Protein AF-A0AAT9LDY1-F1 (afdb_monomer_lite)

Sequence (86 aa):
MRSAVLLTGLLLDLLFLVPAKIGTAVLEGIRDAADKERLVTEESIKDKLKELQVSLEQGEISEEEYEEAEEMLINRLKLLSQGGEG

InterPro domains:
  IPR007804 Gas vesicle protein G [PF05120] (14-78)

Structure (mmCIF, N/CA/C/O backbone):
data_AF-A0AAT9LDY1-F1
#
_entry.id   AF-A0AAT9LDY1-F1
#
loop_
_atom_site.group_PDB
_atom_site.id
_atom_site.type_symbol
_atom_site.label_atom_id
_atom_site.label_alt_id
_atom_site.label_comp_id
_atom_site.label_asym_id
_atom_site.label_entity_id
_atom_site.label_seq_id
_atom_site.pdbx_PDB_ins_code
_atom_site.Cartn_x
_atom_site.Cartn_y
_atom_site.Cartn_z
_atom_site.occupancy
_atom_site.B_iso_or_equiv
_atom_site.auth_seq_id
_atom_site.auth_comp_id
_atom_site.auth_asym_id
_atom_site.auth_atom_id
_atom_site.pdbx_PDB_model_num
ATOM 1 N N . MET A 1 1 ? -18.640 13.822 34.336 1.00 48.12 1 MET A N 1
ATOM 2 C CA . MET A 1 1 ? -18.169 13.754 32.935 1.00 48.12 1 MET A CA 1
ATOM 3 C C . MET A 1 1 ? -17.773 12.308 32.634 1.00 48.12 1 MET A C 1
ATOM 5 O O . MET A 1 1 ? -16.662 11.923 32.955 1.00 48.12 1 MET A O 1
ATOM 9 N N . ARG A 1 2 ? -18.702 11.459 32.168 1.00 53.62 2 ARG A N 1
ATOM 10 C CA . ARG A 1 2 ? -18.440 10.022 31.896 1.00 53.62 2 ARG A CA 1
ATOM 11 C C . ARG A 1 2 ? -19.084 9.491 30.603 1.00 53.62 2 ARG A C 1
ATOM 13 O O . ARG A 1 2 ? -18.906 8.326 30.286 1.00 53.62 2 ARG A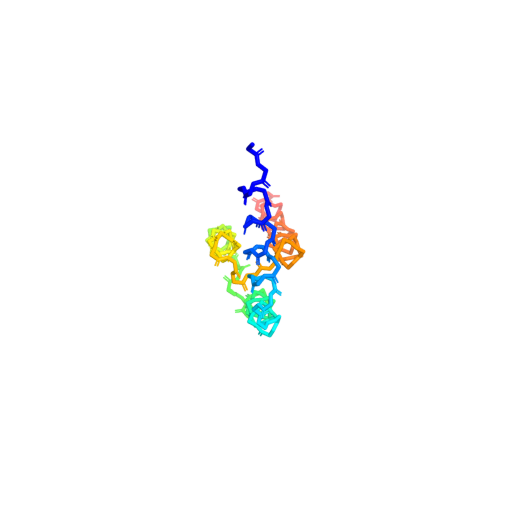 O 1
ATOM 20 N N . SER A 1 3 ? -19.791 10.329 29.842 1.00 52.34 3 SER A N 1
ATOM 21 C CA . SER A 1 3 ? -20.553 9.880 28.664 1.00 52.34 3 SER A CA 1
ATOM 22 C C . SER A 1 3 ? -19.790 9.968 27.337 1.00 52.34 3 SER A C 1
ATOM 24 O O . SER A 1 3 ? -20.221 9.358 26.369 1.00 52.34 3 SER A O 1
ATOM 26 N N . ALA A 1 4 ? -18.665 10.690 27.272 1.00 53.62 4 ALA A N 1
ATOM 27 C CA . ALA A 1 4 ? -17.908 10.858 26.024 1.00 53.62 4 ALA A CA 1
ATOM 28 C C . ALA A 1 4 ? -17.069 9.619 25.652 1.00 53.62 4 ALA A C 1
ATOM 30 O O . ALA A 1 4 ? -16.931 9.311 24.477 1.00 53.62 4 ALA A O 1
ATOM 31 N N . VAL A 1 5 ? -16.574 8.874 26.649 1.00 55.62 5 VAL A N 1
ATOM 32 C CA . VAL A 1 5 ? -15.697 7.699 26.449 1.00 55.62 5 VAL A CA 1
ATOM 33 C C . VAL A 1 5 ? -16.455 6.489 25.883 1.00 55.62 5 VAL A C 1
ATOM 35 O O . VAL A 1 5 ? -15.878 5.654 25.193 1.00 55.62 5 VAL A O 1
ATOM 38 N N . LEU A 1 6 ? -17.762 6.396 26.143 1.00 54.00 6 LEU A N 1
ATOM 39 C CA . LEU A 1 6 ? -18.590 5.286 25.659 1.00 54.00 6 LEU A CA 1
ATOM 40 C C . LEU A 1 6 ? -18.962 5.444 24.180 1.00 54.00 6 LEU A C 1
ATOM 42 O O . LEU A 1 6 ? -19.034 4.453 23.465 1.00 54.00 6 LEU A O 1
ATOM 46 N N . LEU A 1 7 ? -19.150 6.682 23.710 1.00 53.81 7 LEU A N 1
ATOM 47 C CA . LEU A 1 7 ? -19.439 6.974 22.303 1.00 53.81 7 LEU A CA 1
ATOM 48 C C . LEU A 1 7 ? -18.242 6.664 21.401 1.00 53.81 7 LEU A C 1
ATOM 50 O O . LEU A 1 7 ? -18.430 6.153 20.304 1.00 53.81 7 LEU A O 1
ATOM 54 N N . THR A 1 8 ? -17.020 6.918 21.874 1.00 56.06 8 THR A N 1
ATOM 55 C CA . THR A 1 8 ? -15.799 6.591 21.126 1.00 56.06 8 THR A CA 1
ATOM 56 C C . THR A 1 8 ? -15.594 5.086 20.970 1.00 56.06 8 THR A C 1
ATOM 58 O O . THR A 1 8 ? -15.257 4.649 19.877 1.00 56.06 8 THR A O 1
ATOM 61 N N . GLY A 1 9 ? -15.862 4.286 22.010 1.00 58.22 9 GLY A N 1
ATOM 62 C CA . GLY A 1 9 ? -15.781 2.821 21.909 1.00 58.22 9 GLY A CA 1
ATOM 63 C C . GLY A 1 9 ? -16.839 2.234 20.971 1.00 58.22 9 GLY A C 1
ATOM 64 O O . GLY A 1 9 ? -16.527 1.397 20.138 1.00 58.22 9 GLY A O 1
ATOM 65 N N . LEU A 1 10 ? -18.073 2.749 21.029 1.00 57.84 10 LEU A N 1
ATOM 66 C CA . LEU A 1 10 ? -19.181 2.251 20.207 1.00 57.84 10 LEU A CA 1
ATOM 67 C C . LEU A 1 10 ? -19.025 2.577 18.710 1.00 57.84 10 LEU A C 1
ATOM 69 O O . LEU A 1 10 ? -19.511 1.832 17.865 1.00 57.84 10 LEU A O 1
ATOM 73 N N . LEU A 1 11 ? -18.371 3.698 18.382 1.00 56.97 11 LEU A N 1
ATOM 74 C CA . LEU A 1 11 ? -18.049 4.067 17.000 1.00 56.97 11 LEU A CA 1
ATOM 75 C C . LEU A 1 11 ? -16.910 3.213 16.433 1.00 56.97 11 LEU A C 1
ATOM 77 O O . LEU A 1 11 ? -16.989 2.823 15.274 1.00 56.97 11 LEU A O 1
ATOM 81 N N . LEU A 1 12 ? -15.901 2.886 17.248 1.00 58.28 12 LEU A N 1
ATOM 82 C CA . LEU A 1 12 ? -14.851 1.925 16.894 1.00 58.28 12 LEU A CA 1
ATOM 83 C C . LEU A 1 12 ? -15.442 0.527 16.653 1.00 58.28 12 LEU A C 1
ATOM 85 O O . LEU A 1 12 ? -15.208 -0.048 15.595 1.00 58.28 12 LEU A O 1
ATOM 89 N N . ASP A 1 13 ? -16.290 0.028 17.555 1.00 55.09 13 ASP A N 1
ATOM 90 C CA . ASP A 1 13 ? -16.915 -1.298 17.422 1.00 55.09 13 ASP A CA 1
ATOM 91 C C . ASP A 1 13 ? -17.857 -1.403 16.204 1.00 55.09 13 ASP A C 1
ATOM 93 O O . ASP A 1 13 ? -17.978 -2.465 15.595 1.00 55.09 13 ASP A O 1
ATOM 97 N N . LEU A 1 14 ? -18.526 -0.306 15.821 1.00 56.41 14 LEU A N 1
ATOM 98 C CA . LEU A 1 14 ? -19.408 -0.258 14.647 1.00 56.41 14 LEU A CA 1
ATOM 99 C C . LEU A 1 14 ? -18.634 -0.074 13.328 1.00 56.41 14 LEU A C 1
ATOM 101 O O . LEU A 1 14 ? -19.085 -0.566 12.295 1.00 56.41 14 LEU A O 1
ATOM 105 N N . LEU A 1 15 ? -17.476 0.595 13.358 1.00 57.62 15 LEU A N 1
ATOM 106 C CA . LEU A 1 15 ? -16.572 0.752 12.212 1.00 57.62 15 LEU A CA 1
ATOM 107 C C . LEU A 1 15 ? -15.805 -0.548 11.910 1.00 57.62 15 LEU A C 1
ATOM 109 O O . LEU A 1 15 ? -15.667 -0.913 10.750 1.00 57.62 15 LEU A O 1
ATOM 113 N N . PHE A 1 16 ? -15.416 -1.317 12.931 1.00 54.88 16 PHE A N 1
ATOM 114 C CA . PHE A 1 16 ? -14.866 -2.673 12.762 1.00 54.88 16 PHE A CA 1
ATOM 115 C C . PHE A 1 16 ? -15.905 -3.709 12.290 1.00 54.88 16 PHE A C 1
ATOM 117 O O . PHE A 1 16 ? -15.551 -4.834 11.942 1.00 54.88 16 PHE A O 1
ATOM 124 N N . LEU A 1 17 ? -17.190 -3.336 12.254 1.00 54.75 17 LEU A N 1
ATOM 125 C CA . LEU A 1 17 ? -18.278 -4.138 11.690 1.00 54.75 17 LEU A CA 1
ATOM 126 C C . LEU A 1 17 ? -18.522 -3.844 10.196 1.00 54.75 17 LEU A C 1
ATOM 128 O O . LEU A 1 17 ? -19.512 -4.309 9.623 1.00 54.75 17 LEU A O 1
ATOM 132 N N . VAL A 1 18 ? -17.638 -3.072 9.551 1.00 60.16 18 VAL A N 1
ATOM 133 C CA . VAL A 1 18 ? -17.498 -3.059 8.088 1.00 60.16 18 VAL A CA 1
ATOM 134 C C . VAL A 1 18 ? -17.163 -4.491 7.651 1.00 60.16 18 VAL A C 1
ATOM 136 O O . VAL A 1 18 ? -16.401 -5.181 8.332 1.00 60.16 18 VAL A O 1
ATOM 139 N N . PRO A 1 19 ? -17.755 -5.018 6.564 1.00 49.97 19 PRO A N 1
ATOM 140 C CA . PRO A 1 19 ? -17.506 -6.397 6.204 1.00 49.97 19 PRO A CA 1
ATOM 141 C C . PRO A 1 19 ? -16.030 -6.519 5.833 1.00 49.97 19 PRO A C 1
ATOM 143 O O . PRO A 1 19 ? -15.619 -5.973 4.812 1.00 49.97 19 PRO A O 1
ATOM 146 N N . ALA A 1 20 ? -15.276 -7.318 6.593 1.00 56.41 20 ALA A N 1
ATOM 147 C CA . ALA A 1 20 ? -13.893 -7.745 6.322 1.00 56.41 20 ALA A CA 1
ATOM 148 C C . ALA A 1 20 ? -13.646 -8.258 4.877 1.00 56.41 20 ALA A C 1
ATOM 150 O O . ALA A 1 20 ? -12.526 -8.515 4.450 1.00 56.41 20 ALA A O 1
ATOM 151 N N . LYS A 1 21 ? -14.709 -8.399 4.079 1.00 52.97 21 LYS A N 1
ATOM 152 C CA . LYS A 1 21 ? -14.662 -8.669 2.644 1.00 52.97 21 LYS A CA 1
ATOM 153 C C . LYS A 1 21 ? -14.147 -7.509 1.783 1.00 52.97 21 LYS A C 1
ATOM 155 O O . LYS A 1 21 ? -13.796 -7.769 0.641 1.00 52.97 21 LYS A O 1
ATOM 160 N N . ILE A 1 22 ? -14.138 -6.263 2.263 1.00 58.12 22 ILE A N 1
ATOM 161 C CA . ILE A 1 22 ? -13.585 -5.138 1.483 1.00 58.12 22 ILE A CA 1
ATOM 162 C C . ILE A 1 22 ? -12.052 -5.126 1.580 1.00 58.12 22 ILE A C 1
ATOM 164 O O . ILE A 1 22 ? -11.395 -5.037 0.544 1.00 58.12 22 ILE A O 1
ATOM 168 N N . GLY A 1 23 ? -11.485 -5.325 2.775 1.00 62.03 23 GLY A N 1
ATOM 169 C CA . GLY A 1 23 ? -10.031 -5.310 2.970 1.00 62.03 23 GLY A CA 1
ATOM 170 C C . GLY A 1 23 ? -9.292 -6.451 2.263 1.00 62.03 23 G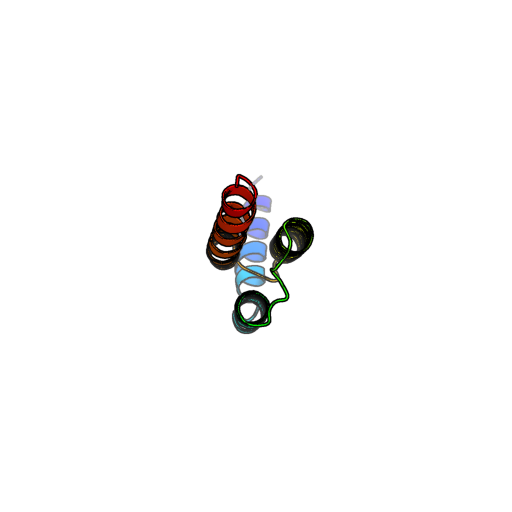LY A C 1
ATOM 171 O O . GLY A 1 23 ? -8.303 -6.215 1.565 1.00 62.03 23 GLY A O 1
ATOM 172 N N . THR A 1 24 ? -9.865 -7.660 2.271 1.00 64.12 24 THR A N 1
ATOM 173 C CA . THR A 1 24 ? -9.347 -8.798 1.481 1.00 64.12 24 THR A CA 1
ATOM 174 C C . THR A 1 24 ? -9.214 -8.504 -0.019 1.00 64.12 24 THR A C 1
ATOM 176 O O . THR A 1 24 ? -8.236 -8.926 -0.628 1.00 64.12 24 THR A O 1
ATOM 179 N N . ALA A 1 25 ? -10.124 -7.731 -0.622 1.00 65.56 25 ALA A N 1
ATOM 180 C CA . ALA A 1 25 ? -10.039 -7.377 -2.043 1.00 65.56 25 ALA A CA 1
ATOM 181 C C . ALA A 1 25 ? -8.882 -6.405 -2.349 1.00 65.56 25 ALA A C 1
ATOM 183 O O . ALA A 1 25 ? -8.291 -6.460 -3.431 1.00 65.56 25 ALA A O 1
ATOM 184 N N . VAL A 1 26 ? -8.539 -5.526 -1.402 1.00 68.50 26 VAL A N 1
ATOM 185 C CA . VAL A 1 26 ? -7.395 -4.607 -1.520 1.00 68.50 26 VAL A CA 1
ATOM 186 C C . VAL A 1 26 ? -6.084 -5.387 -1.417 1.00 68.50 26 VAL A C 1
ATOM 188 O O . VAL A 1 26 ? -5.210 -5.229 -2.272 1.00 68.50 26 VAL A O 1
ATOM 191 N N . LEU A 1 27 ? -5.980 -6.291 -0.439 1.00 70.19 27 LEU A N 1
ATOM 192 C CA . LEU A 1 27 ? -4.836 -7.194 -0.277 1.00 70.19 27 LEU A CA 1
ATOM 193 C C . LEU A 1 27 ? -4.623 -8.093 -1.499 1.00 70.19 27 LEU A C 1
ATOM 195 O O . LEU A 1 27 ? -3.507 -8.189 -2.018 1.00 70.19 27 LEU A O 1
ATOM 199 N N . GLU A 1 28 ? -5.695 -8.710 -2.003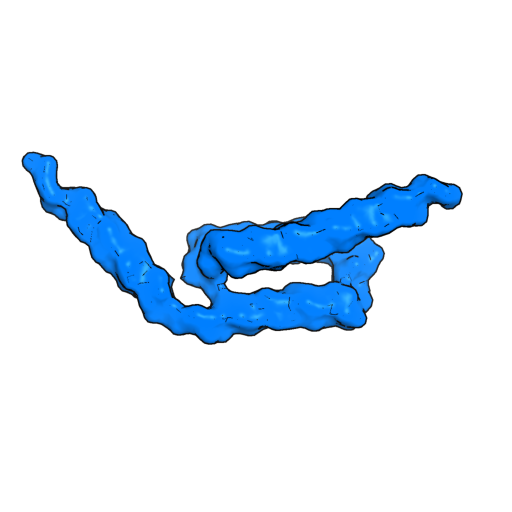 1.00 77.00 28 GLU A N 1
ATOM 200 C CA . GLU A 1 28 ? -5.665 -9.480 -3.248 1.00 77.00 28 GLU A CA 1
ATOM 201 C C . GLU A 1 28 ? -5.196 -8.612 -4.417 1.00 77.00 28 GLU A C 1
ATOM 203 O O . GLU A 1 28 ? -4.346 -9.046 -5.187 1.00 77.00 28 GLU A O 1
ATOM 208 N N . GLY A 1 29 ? -5.663 -7.364 -4.515 1.00 74.75 29 GLY A N 1
ATOM 209 C CA . GLY A 1 29 ? -5.234 -6.418 -5.544 1.00 74.75 29 GLY A CA 1
ATOM 210 C C . GLY A 1 29 ? -3.742 -6.072 -5.491 1.00 74.75 29 GLY A C 1
ATOM 211 O O . GLY A 1 29 ? -3.104 -5.964 -6.542 1.00 74.75 29 GLY A O 1
ATOM 212 N N . ILE A 1 30 ? -3.167 -5.926 -4.294 1.00 73.88 30 ILE A N 1
ATOM 213 C CA . ILE A 1 30 ? -1.731 -5.662 -4.100 1.00 73.88 30 ILE A CA 1
ATOM 214 C C . ILE A 1 30 ? -0.904 -6.895 -4.451 1.00 73.88 30 ILE A C 1
ATOM 216 O O . ILE A 1 30 ? 0.092 -6.784 -5.171 1.00 73.88 30 ILE A O 1
ATOM 220 N N . ARG A 1 31 ? -1.333 -8.076 -4.000 1.00 73.69 31 ARG A N 1
ATOM 221 C CA . ARG A 1 31 ? -0.687 -9.349 -4.332 1.00 73.69 31 ARG A CA 1
ATOM 222 C C . ARG A 1 31 ? -0.716 -9.615 -5.837 1.00 73.69 31 ARG A C 1
ATOM 224 O O . ARG A 1 31 ? 0.326 -9.879 -6.430 1.00 73.69 31 ARG A O 1
ATOM 231 N N . ASP A 1 32 ? -1.867 -9.422 -6.473 1.00 78.12 32 ASP A N 1
ATOM 232 C CA . ASP A 1 32 ? -2.017 -9.501 -7.927 1.00 78.12 32 ASP A CA 1
ATOM 233 C C . ASP A 1 32 ? -1.126 -8.486 -8.648 1.00 78.12 32 ASP A C 1
ATOM 235 O O . ASP A 1 32 ? -0.590 -8.782 -9.712 1.00 78.12 32 ASP A O 1
ATOM 239 N N . ALA A 1 33 ? -0.976 -7.273 -8.110 1.00 73.19 33 ALA A N 1
ATOM 240 C CA . ALA A 1 33 ? -0.119 -6.248 -8.698 1.00 73.19 33 ALA A CA 1
ATOM 241 C C . ALA A 1 33 ? 1.376 -6.584 -8.564 1.00 73.19 33 ALA A C 1
ATOM 243 O O . ALA A 1 33 ? 2.153 -6.240 -9.461 1.00 73.19 33 ALA A O 1
ATOM 244 N N . ALA A 1 34 ? 1.770 -7.265 -7.484 1.00 69.75 34 ALA A N 1
ATOM 245 C CA . ALA A 1 34 ? 3.113 -7.811 -7.317 1.00 69.75 34 ALA A CA 1
ATOM 246 C C . ALA A 1 34 ? 3.408 -8.880 -8.374 1.00 69.75 34 ALA A C 1
ATOM 248 O O . ALA A 1 34 ? 4.464 -8.837 -9.008 1.00 69.75 34 ALA A O 1
ATOM 249 N N . ASP A 1 35 ? 2.443 -9.768 -8.612 1.00 72.25 35 ASP A N 1
ATOM 250 C CA . ASP A 1 35 ? 2.559 -10.855 -9.583 1.00 72.25 35 ASP A CA 1
ATOM 251 C C . ASP A 1 35 ? 2.455 -10.361 -11.041 1.00 72.25 35 ASP A C 1
ATOM 253 O O . ASP A 1 35 ? 3.138 -10.877 -11.924 1.00 72.25 35 ASP A O 1
ATOM 257 N N . LYS A 1 36 ? 1.646 -9.326 -11.320 1.00 66.88 36 LYS A N 1
ATOM 258 C CA . LYS A 1 36 ? 1.383 -8.783 -12.674 1.00 66.88 36 LYS A CA 1
ATOM 259 C C . LYS A 1 36 ? 2.358 -7.699 -13.143 1.00 66.88 36 LYS A C 1
ATOM 261 O O . LYS A 1 36 ? 1.971 -6.836 -13.927 1.00 66.88 36 LYS A O 1
ATOM 266 N N . GLU A 1 37 ? 3.600 -7.697 -12.671 1.00 67.19 37 GLU A N 1
ATOM 267 C CA . GLU A 1 37 ? 4.615 -6.700 -13.066 1.00 67.19 37 GLU A CA 1
ATOM 268 C C . GLU A 1 37 ? 4.235 -5.231 -12.768 1.00 67.19 37 GLU A C 1
ATOM 270 O O . GLU A 1 37 ? 4.904 -4.307 -13.223 1.00 67.19 37 GLU A O 1
ATOM 275 N N . ARG A 1 38 ? 3.183 -4.952 -11.989 1.00 71.88 38 ARG A N 1
ATOM 276 C CA . ARG A 1 38 ? 2.796 -3.565 -11.664 1.00 71.88 38 ARG A CA 1
ATOM 277 C C . ARG A 1 38 ? 3.705 -2.935 -10.614 1.00 71.88 38 ARG A C 1
ATOM 279 O O . ARG A 1 38 ? 3.813 -1.716 -10.577 1.00 71.88 38 ARG A O 1
ATOM 286 N N . LEU A 1 39 ? 4.362 -3.758 -9.798 1.00 80.19 39 LEU A N 1
ATOM 287 C CA . LEU A 1 39 ? 5.329 -3.359 -8.770 1.00 80.19 39 LEU A CA 1
ATOM 288 C C . LEU A 1 39 ? 6.775 -3.617 -9.231 1.00 80.19 39 LEU A C 1
ATOM 290 O O . LEU A 1 39 ? 7.557 -4.317 -8.574 1.00 80.19 39 LEU A O 1
ATOM 294 N N . VAL A 1 40 ? 7.110 -3.110 -10.420 1.00 80.00 40 VAL A N 1
ATOM 295 C CA . VAL A 1 40 ? 8.439 -3.259 -11.050 1.00 80.00 40 VAL A CA 1
ATOM 296 C C . VAL A 1 40 ? 9.368 -2.079 -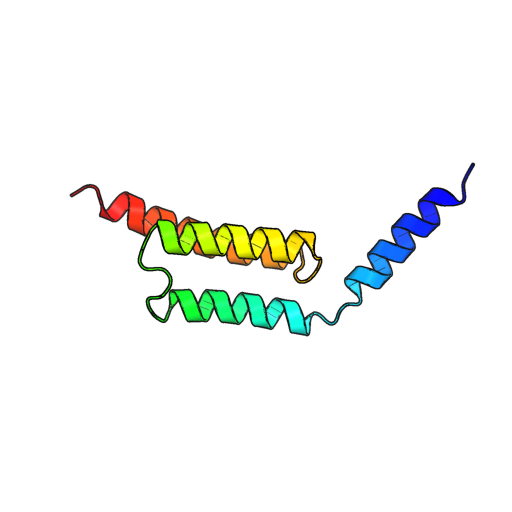10.809 1.00 80.00 40 VAL A C 1
ATOM 298 O O . VAL A 1 40 ? 10.574 -2.236 -10.963 1.00 80.00 40 VAL A O 1
ATOM 301 N N . THR A 1 41 ? 8.841 -0.917 -10.417 1.00 87.12 41 THR A N 1
ATOM 302 C CA . THR A 1 41 ? 9.653 0.270 -10.117 1.00 87.12 41 THR A CA 1
ATOM 303 C C . THR A 1 41 ? 9.498 0.707 -8.668 1.00 87.12 41 THR A C 1
ATOM 305 O O . THR A 1 41 ? 8.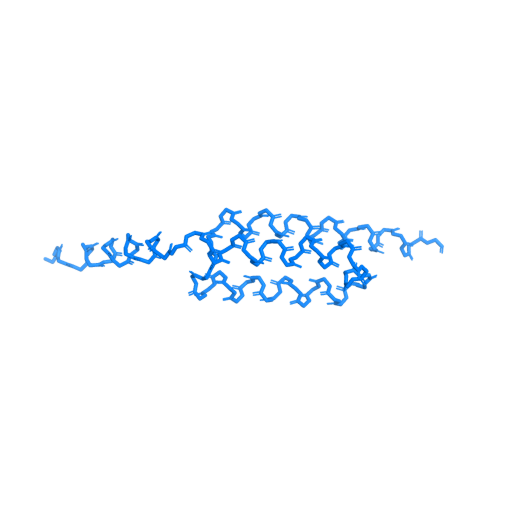452 0.512 -8.049 1.00 87.12 41 THR A O 1
ATOM 308 N N . GLU A 1 42 ? 10.529 1.365 -8.140 1.00 87.88 42 GLU A N 1
ATOM 309 C CA . GLU A 1 42 ? 10.506 1.957 -6.801 1.00 87.88 42 GLU A CA 1
ATOM 310 C C . GLU A 1 42 ? 9.331 2.938 -6.624 1.00 87.88 42 GLU A C 1
ATOM 312 O O . GLU A 1 42 ? 8.643 2.922 -5.606 1.00 87.88 42 GLU A O 1
ATOM 317 N N . GLU A 1 43 ? 9.061 3.756 -7.646 1.00 89.38 43 GLU A N 1
ATOM 318 C CA . GLU A 1 43 ? 7.958 4.722 -7.667 1.00 89.38 43 GLU A CA 1
ATOM 319 C C . GLU A 1 43 ? 6.588 4.037 -7.576 1.00 89.38 43 GLU A C 1
ATOM 321 O O . GLU A 1 43 ? 5.778 4.405 -6.727 1.00 89.38 43 GLU A O 1
ATOM 326 N N . SER A 1 44 ? 6.363 2.975 -8.361 1.00 87.25 44 SER A N 1
ATOM 327 C CA . SER A 1 44 ? 5.091 2.237 -8.349 1.00 87.25 44 SER A CA 1
ATOM 328 C C . SER A 1 44 ? 4.764 1.642 -6.976 1.00 87.25 44 SER A C 1
ATOM 330 O O . SER A 1 44 ? 3.612 1.655 -6.546 1.00 87.25 44 SER A O 1
ATOM 332 N N . ILE A 1 45 ? 5.785 1.172 -6.256 1.00 89.25 45 ILE A N 1
ATOM 333 C CA . ILE A 1 45 ? 5.640 0.612 -4.910 1.00 89.25 45 ILE A CA 1
ATOM 334 C C . ILE A 1 45 ? 5.347 1.717 -3.897 1.00 89.25 45 ILE A C 1
ATOM 336 O O . ILE A 1 45 ? 4.456 1.561 -3.064 1.00 89.25 45 ILE A O 1
ATOM 340 N N . LYS A 1 46 ? 6.051 2.852 -3.985 1.00 90.38 46 LYS A N 1
ATOM 341 C CA . LYS A 1 46 ? 5.798 4.018 -3.125 1.00 90.38 46 LYS A CA 1
ATOM 342 C C . LYS A 1 46 ? 4.380 4.552 -3.285 1.00 90.38 46 LYS A C 1
ATOM 344 O O . LYS A 1 46 ? 3.774 4.951 -2.295 1.00 90.38 46 LYS A O 1
ATOM 349 N N . ASP A 1 47 ? 3.838 4.550 -4.497 1.00 89.88 47 ASP A N 1
ATOM 350 C CA . ASP A 1 47 ? 2.459 4.976 -4.719 1.00 89.88 47 ASP A CA 1
ATOM 351 C C . ASP A 1 47 ? 1.445 3.990 -4.130 1.00 89.88 47 ASP A C 1
ATOM 353 O O . ASP A 1 47 ? 0.445 4.425 -3.562 1.00 89.88 47 ASP A O 1
ATOM 357 N N . LYS A 1 48 ? 1.726 2.680 -4.146 1.00 87.75 48 LYS A N 1
ATOM 358 C CA . LYS A 1 48 ? 0.863 1.698 -3.465 1.00 87.75 48 LYS A CA 1
ATOM 359 C C . LYS A 1 48 ? 0.931 1.767 -1.953 1.00 87.75 48 LYS A C 1
ATOM 361 O O . LYS A 1 48 ? -0.108 1.634 -1.320 1.00 87.75 48 LYS A O 1
ATOM 366 N N . LEU A 1 49 ? 2.092 2.074 -1.382 1.00 91.06 49 LEU A N 1
ATOM 367 C CA . LEU A 1 49 ? 2.196 2.366 0.050 1.00 91.06 49 LEU A CA 1
ATOM 368 C C . LEU A 1 49 ? 1.319 3.568 0.444 1.00 91.06 49 LEU A C 1
ATOM 370 O O . LEU A 1 49 ? 0.638 3.521 1.463 1.00 91.06 49 LEU A O 1
ATOM 374 N N . LYS A 1 50 ? 1.257 4.621 -0.385 1.00 91.50 50 LYS A N 1
ATOM 375 C CA . LYS A 1 50 ? 0.351 5.761 -0.137 1.00 91.50 50 LYS A CA 1
ATOM 376 C C . LYS A 1 50 ? -1.122 5.369 -0.243 1.00 91.50 50 LYS A C 1
ATOM 378 O O . LYS A 1 50 ? -1.912 5.782 0.597 1.00 91.50 50 LYS A O 1
ATOM 383 N N . GLU A 1 51 ? -1.501 4.607 -1.269 1.00 87.69 51 GLU A N 1
ATOM 384 C CA . GLU A 1 51 ? -2.882 4.123 -1.423 1.00 87.69 51 GLU A CA 1
ATOM 385 C C . GLU A 1 51 ? -3.304 3.249 -0.232 1.00 87.69 51 GLU A C 1
ATOM 387 O O . GLU A 1 51 ? -4.413 3.399 0.281 1.00 87.69 51 GLU A O 1
ATOM 392 N N . LEU A 1 52 ? -2.399 2.397 0.253 1.00 88.19 52 LEU A N 1
ATOM 393 C CA . LEU A 1 52 ? -2.608 1.559 1.430 1.00 88.19 52 LEU A CA 1
ATOM 394 C C . LEU A 1 52 ? -2.814 2.404 2.701 1.00 88.19 52 LEU A C 1
ATOM 396 O O . LEU A 1 52 ? -3.772 2.175 3.434 1.00 88.19 52 LEU A O 1
ATOM 400 N N . GLN A 1 53 ? -1.990 3.436 2.911 1.00 87.19 53 GLN A N 1
ATOM 401 C CA . GLN A 1 53 ? -2.140 4.378 4.027 1.00 87.19 53 GLN A CA 1
ATOM 402 C C . GLN A 1 53 ? -3.491 5.110 3.989 1.00 87.19 53 GLN A C 1
ATOM 404 O O . GLN A 1 53 ? -4.168 5.218 5.008 1.00 87.19 53 GLN A O 1
ATOM 409 N N . VAL A 1 54 ? -3.913 5.581 2.811 1.00 87.69 54 VAL A N 1
ATOM 410 C CA . VAL A 1 54 ? -5.220 6.235 2.629 1.00 87.69 54 VAL A CA 1
ATOM 411 C C . VAL A 1 54 ? -6.365 5.271 2.944 1.00 87.69 54 VAL A C 1
ATOM 413 O O . VAL A 1 54 ? -7.333 5.666 3.589 1.00 87.69 54 VAL A O 1
ATOM 416 N N . SER A 1 55 ? -6.243 4.010 2.529 1.00 83.44 55 SER A N 1
ATOM 417 C CA . SER A 1 55 ? -7.252 2.977 2.791 1.00 83.44 55 SER A CA 1
ATOM 418 C C . SER A 1 55 ? -7.390 2.702 4.295 1.00 83.44 55 SER A C 1
ATOM 420 O O . SER A 1 55 ? -8.505 2.583 4.802 1.00 83.44 55 SER A O 1
ATOM 422 N N . LEU A 1 56 ? -6.272 2.672 5.034 1.00 83.38 56 LEU A N 1
ATOM 423 C CA . LEU A 1 56 ? -6.273 2.532 6.495 1.00 83.38 56 LEU A CA 1
ATOM 424 C C . LEU A 1 56 ? -6.930 3.743 7.173 1.00 83.38 56 LEU A C 1
ATOM 426 O O . LEU A 1 56 ? -7.786 3.584 8.039 1.00 83.38 56 LEU A O 1
ATOM 430 N N . GLU A 1 57 ? -6.574 4.959 6.753 1.00 84.81 57 GLU A N 1
ATOM 431 C CA . GLU A 1 57 ? -7.147 6.202 7.292 1.00 84.81 57 GLU A CA 1
ATOM 432 C C . GLU A 1 57 ? -8.660 6.305 7.063 1.00 84.81 57 GLU A C 1
ATOM 434 O O . GLU A 1 57 ? -9.384 6.872 7.884 1.00 84.81 57 GLU A O 1
ATOM 439 N N . GLN A 1 58 ? -9.146 5.748 5.955 1.00 84.38 58 GLN A N 1
ATOM 440 C CA . GLN A 1 58 ? -10.568 5.679 5.627 1.00 84.38 58 GLN A CA 1
ATOM 441 C C . GLN A 1 58 ? -11.292 4.524 6.338 1.00 84.38 58 GLN A C 1
ATOM 443 O O . GLN A 1 58 ? -12.521 4.453 6.282 1.00 84.38 58 GLN A O 1
ATOM 448 N N . GLY A 1 59 ? -10.558 3.650 7.037 1.00 76.44 59 GLY A N 1
ATOM 449 C CA . GLY A 1 59 ? -11.099 2.452 7.678 1.00 76.44 59 GLY A CA 1
ATOM 450 C C . GLY A 1 59 ? -11.565 1.392 6.677 1.00 76.44 59 GLY A C 1
ATOM 451 O O . GLY A 1 59 ? -12.424 0.578 7.010 1.00 76.44 59 GLY A O 1
ATOM 452 N N . GLU A 1 60 ? -11.051 1.421 5.443 1.00 79.44 60 GLU A N 1
ATOM 453 C CA . GLU A 1 60 ? -11.354 0.430 4.401 1.00 79.44 60 GLU A CA 1
ATOM 454 C C . GLU A 1 60 ? -10.595 -0.887 4.618 1.00 79.44 60 GLU A C 1
ATOM 456 O O . GLU A 1 60 ? -11.051 -1.942 4.170 1.00 79.44 60 GLU A O 1
ATOM 461 N N . ILE A 1 61 ? -9.464 -0.816 5.325 1.00 77.81 61 ILE A N 1
ATOM 462 C CA . ILE A 1 61 ? -8.642 -1.946 5.766 1.00 77.81 61 ILE A CA 1
ATOM 463 C C . ILE A 1 61 ? -8.349 -1.825 7.263 1.00 77.81 61 ILE A C 1
ATOM 465 O O . ILE A 1 61 ? -8.346 -0.727 7.825 1.00 77.81 61 ILE A O 1
ATOM 469 N N . SER A 1 62 ? -8.092 -2.958 7.904 1.00 81.12 62 SER A N 1
ATOM 470 C CA . SER A 1 62 ? -7.602 -3.019 9.280 1.00 81.12 62 SER A CA 1
ATOM 471 C C . SER A 1 62 ? -6.095 -2.741 9.376 1.00 81.12 62 SER A C 1
ATOM 473 O O . SER A 1 62 ? -5.373 -2.762 8.381 1.00 81.12 62 SER A O 1
ATOM 475 N N . GLU A 1 63 ? -5.614 -2.497 10.597 1.00 81.38 63 GLU A N 1
ATOM 476 C CA . GLU A 1 63 ? -4.182 -2.335 10.889 1.00 81.38 63 GLU A CA 1
ATOM 477 C C . GLU A 1 63 ? -3.384 -3.612 10.569 1.00 81.38 63 GLU A C 1
ATOM 479 O O . GLU A 1 63 ? -2.312 -3.528 9.985 1.00 81.38 63 GLU A O 1
ATOM 484 N N . GLU A 1 64 ? -3.943 -4.796 10.843 1.00 82.38 64 GLU A N 1
ATOM 485 C CA . GLU A 1 64 ? -3.324 -6.088 10.503 1.00 82.38 64 GLU A CA 1
ATOM 486 C C . GLU A 1 64 ? -3.190 -6.270 8.979 1.00 82.38 64 GLU A C 1
ATOM 488 O O . GLU A 1 64 ? -2.119 -6.607 8.478 1.00 82.38 64 GLU A O 1
ATOM 493 N N . GLU A 1 65 ? -4.246 -5.964 8.215 1.00 80.56 65 GLU A N 1
ATOM 494 C CA . GLU A 1 65 ? -4.207 -6.012 6.744 1.00 80.56 65 GLU A CA 1
ATOM 495 C C . GLU A 1 65 ? -3.235 -4.976 6.155 1.00 80.56 65 GLU A C 1
ATOM 497 O O . GLU A 1 65 ? -2.594 -5.226 5.131 1.00 80.56 65 GLU A O 1
ATOM 502 N N . TYR A 1 66 ? -3.115 -3.811 6.797 1.00 85.69 66 TYR A N 1
ATOM 503 C CA . TYR A 1 66 ? -2.119 -2.806 6.442 1.00 85.69 66 TYR A CA 1
ATOM 504 C C . TYR A 1 66 ? -0.698 -3.343 6.650 1.00 85.69 66 TYR A C 1
ATOM 506 O O . TYR A 1 66 ? 0.109 -3.276 5.724 1.00 85.69 66 TYR A O 1
ATOM 514 N N . GLU A 1 67 ? -0.393 -3.900 7.824 1.00 88.00 67 GLU A N 1
ATOM 515 C CA . GLU A 1 67 ? 0.943 -4.408 8.155 1.00 88.00 67 GLU A CA 1
ATOM 516 C C . GLU A 1 67 ? 1.391 -5.508 7.180 1.00 88.00 67 GLU A C 1
ATOM 518 O O . GLU A 1 67 ? 2.509 -5.457 6.658 1.00 88.00 67 GLU A O 1
ATOM 523 N N . GLU A 1 68 ? 0.508 -6.459 6.857 1.00 87.56 68 GLU A N 1
ATOM 524 C CA . GLU A 1 68 ? 0.807 -7.530 5.898 1.00 87.56 68 GLU A CA 1
ATOM 525 C C . GLU A 1 68 ? 1.132 -6.982 4.497 1.00 87.56 68 GLU A C 1
ATOM 527 O O . GLU A 1 68 ? 2.127 -7.371 3.869 1.00 87.56 68 GLU A O 1
ATOM 532 N N . ALA A 1 69 ? 0.313 -6.055 3.991 1.00 87.00 69 ALA A N 1
ATOM 533 C CA . ALA A 1 69 ? 0.527 -5.441 2.683 1.00 87.00 69 ALA A CA 1
ATOM 534 C C . ALA A 1 69 ? 1.784 -4.558 2.649 1.00 87.00 69 ALA A C 1
ATOM 536 O O . ALA A 1 69 ? 2.532 -4.573 1.662 1.00 87.00 69 ALA A O 1
ATOM 537 N N . GLU A 1 70 ? 2.025 -3.788 3.711 1.00 90.88 70 GLU A N 1
ATOM 538 C CA . GLU A 1 70 ? 3.193 -2.924 3.847 1.00 90.88 70 GLU A CA 1
ATOM 539 C C . GLU A 1 70 ? 4.479 -3.752 3.824 1.00 90.88 70 GLU A C 1
ATOM 541 O O . GLU A 1 70 ? 5.408 -3.424 3.078 1.00 90.88 70 GLU A O 1
ATOM 546 N N . GLU A 1 71 ? 4.527 -4.861 4.566 1.00 91.31 71 GLU A N 1
ATOM 547 C CA . GLU A 1 71 ? 5.697 -5.732 4.604 1.00 91.31 71 GLU A CA 1
ATOM 548 C C . GLU A 1 71 ? 6.024 -6.282 3.207 1.00 91.31 71 GLU A C 1
ATOM 550 O O . GLU A 1 71 ? 7.180 -6.238 2.762 1.00 91.31 71 GLU A O 1
ATOM 555 N N . MET A 1 72 ? 5.008 -6.739 2.467 1.00 87.69 72 MET A N 1
ATOM 556 C CA . MET A 1 72 ? 5.173 -7.215 1.091 1.00 87.69 72 MET A CA 1
ATOM 557 C C . MET A 1 72 ? 5.750 -6.131 0.170 1.00 87.69 72 MET A C 1
ATOM 559 O O . MET A 1 72 ? 6.704 -6.383 -0.578 1.00 87.69 72 MET A O 1
ATOM 563 N N . LEU A 1 73 ? 5.197 -4.917 0.230 1.00 89.44 73 LEU A N 1
ATOM 564 C CA . LEU A 1 73 ? 5.620 -3.785 -0.594 1.00 89.44 73 LEU A CA 1
ATOM 565 C C . LEU A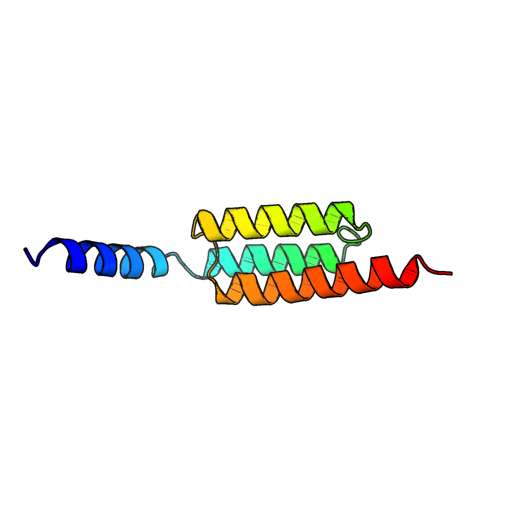 1 73 ? 7.041 -3.328 -0.247 1.00 89.44 73 LEU A C 1
ATOM 567 O O . LEU A 1 73 ? 7.865 -3.143 -1.145 1.00 89.44 73 LEU A O 1
ATOM 571 N N . ILE A 1 74 ? 7.374 -3.211 1.039 1.00 90.69 74 ILE A N 1
ATOM 572 C CA . ILE A 1 74 ? 8.718 -2.841 1.499 1.00 90.69 74 ILE A CA 1
ATOM 573 C C . ILE A 1 74 ? 9.747 -3.903 1.110 1.00 90.69 74 ILE A C 1
ATOM 575 O O . ILE A 1 74 ? 10.846 -3.562 0.665 1.00 90.69 74 ILE A O 1
ATOM 579 N N . ASN A 1 75 ? 9.419 -5.188 1.234 1.00 89.56 75 ASN A N 1
ATOM 580 C CA . ASN A 1 75 ? 10.311 -6.256 0.794 1.00 89.56 75 ASN A CA 1
ATOM 581 C C . ASN A 1 75 ? 10.573 -6.173 -0.713 1.00 89.56 75 ASN A C 1
ATOM 583 O O . ASN A 1 75 ? 11.723 -6.281 -1.146 1.00 89.56 75 ASN A O 1
ATOM 587 N N . ARG A 1 76 ? 9.547 -5.873 -1.515 1.00 85.25 76 ARG A N 1
ATOM 588 C CA . ARG A 1 76 ? 9.724 -5.628 -2.950 1.00 85.25 76 ARG A CA 1
ATOM 589 C C . ARG A 1 76 ? 10.596 -4.400 -3.227 1.00 85.25 76 ARG A C 1
ATOM 591 O O . ARG A 1 76 ? 11.473 -4.465 -4.086 1.00 85.25 76 ARG A O 1
ATOM 598 N N . LEU A 1 77 ? 10.404 -3.314 -2.479 1.00 89.00 77 LEU A N 1
ATOM 599 C CA . LEU A 1 77 ? 11.196 -2.088 -2.589 1.00 89.00 77 LEU A CA 1
ATOM 600 C C . LEU A 1 77 ? 12.683 -2.354 -2.332 1.00 89.00 77 LEU A C 1
ATOM 602 O O . LEU A 1 77 ? 13.538 -1.911 -3.096 1.00 89.00 77 LEU A O 1
ATOM 606 N N . LYS A 1 78 ? 12.986 -3.129 -1.284 1.00 88.25 78 LYS A N 1
ATOM 607 C CA . LYS A 1 78 ? 14.352 -3.540 -0.938 1.00 88.25 78 LYS A CA 1
ATOM 608 C C . LYS A 1 78 ? 14.997 -4.345 -2.061 1.00 88.25 78 LYS A C 1
ATOM 610 O O . LYS A 1 78 ? 16.152 -4.090 -2.380 1.00 88.25 78 LYS A O 1
ATOM 615 N N . LEU A 1 79 ? 14.264 -5.272 -2.683 1.00 86.69 79 LEU A N 1
ATOM 616 C CA . LEU A 1 79 ? 14.778 -6.061 -3.809 1.00 86.69 79 LEU A CA 1
ATOM 617 C C . LEU A 1 79 ? 15.143 -5.181 -5.011 1.00 86.69 79 LEU A C 1
ATOM 619 O O . LEU A 1 79 ? 16.189 -5.392 -5.620 1.00 86.69 79 LEU A O 1
ATOM 623 N N . LEU A 1 80 ? 14.322 -4.177 -5.333 1.00 84.44 80 LEU A N 1
ATOM 624 C CA . LEU A 1 80 ? 14.622 -3.236 -6.418 1.00 84.44 80 LEU A CA 1
ATOM 625 C C . LEU A 1 80 ? 15.789 -2.303 -6.074 1.00 84.44 80 LEU A C 1
ATOM 627 O O . LEU A 1 80 ? 16.639 -2.052 -6.921 1.00 84.44 80 LEU A O 1
ATOM 631 N N . SER A 1 81 ? 15.855 -1.825 -4.830 1.00 80.88 81 SER A N 1
ATOM 632 C CA . SER A 1 81 ? 16.933 -0.950 -4.365 1.00 80.88 81 SER A CA 1
ATOM 633 C C . SER A 1 81 ? 18.282 -1.671 -4.291 1.00 80.88 81 SER A C 1
ATOM 635 O O . SER A 1 81 ? 19.294 -1.072 -4.635 1.00 80.88 81 SER A O 1
ATOM 637 N N . GLN A 1 82 ? 18.312 -2.945 -3.887 1.00 72.56 82 GLN A N 1
ATOM 638 C CA . GLN A 1 82 ? 19.543 -3.746 -3.821 1.00 72.56 82 GLN A CA 1
ATOM 639 C C . GLN A 1 82 ? 19.965 -4.299 -5.191 1.00 72.56 82 GLN A C 1
ATOM 641 O O . GLN A 1 82 ? 21.149 -4.494 -5.432 1.00 72.56 82 GLN A O 1
ATOM 646 N N . GLY A 1 83 ? 19.021 -4.526 -6.112 1.00 59.16 83 GLY A N 1
ATOM 647 C CA . GLY A 1 83 ? 19.316 -4.939 -7.490 1.00 59.16 83 GLY A CA 1
ATOM 648 C C . GLY A 1 83 ? 19.838 -3.820 -8.402 1.00 59.16 83 GLY A C 1
ATOM 649 O O . GLY A 1 83 ? 20.258 -4.107 -9.519 1.00 59.16 83 GLY A O 1
ATOM 650 N N . GLY A 1 84 ? 19.806 -2.562 -7.946 1.00 52.34 84 GLY A N 1
ATOM 651 C CA . GLY A 1 84 ? 20.334 -1.390 -8.657 1.00 52.34 84 GLY A CA 1
ATOM 652 C C . GLY A 1 84 ? 21.800 -1.055 -8.351 1.00 52.34 84 GLY A C 1
ATOM 653 O O . GLY A 1 84 ? 22.330 -0.114 -8.938 1.00 52.34 84 GLY A O 1
ATOM 654 N N . GLU A 1 85 ? 22.458 -1.802 -7.458 1.00 45.53 85 GLU A N 1
ATOM 655 C CA . GLU A 1 85 ? 23.896 -1.690 -7.177 1.00 45.53 85 GLU A CA 1
ATOM 656 C C . GLU A 1 85 ? 24.659 -2.838 -7.864 1.00 45.53 85 GLU A C 1
ATOM 658 O O . GLU A 1 85 ? 25.043 -3.827 -7.240 1.00 45.53 85 GLU A O 1
ATOM 663 N N . GLY A 1 86 ? 24.848 -2.717 -9.181 1.00 41.72 86 GLY A N 1
ATOM 664 C CA . GLY A 1 86 ? 25.652 -3.619 -10.010 1.00 41.72 86 GLY A CA 1
ATOM 665 C C . GLY A 1 86 ? 26.105 -2.945 -11.293 1.00 41.72 86 GLY A C 1
ATOM 666 O O . GLY A 1 86 ? 25.216 -2.532 -12.067 1.00 41.72 86 GLY A O 1
#

Secondary structure (DSSP, 8-state):
--SHHHHHHHHHHHHTTS-THHHHHHHHHHHHHHHTTTT-SHHHHHHHHHHHHHHHHTTSS-HHHHHHHHHHHHHHHHHHHHTT--

pLDDT: mean 73.43, std 14.41, range [41.72, 91.5]

Organism: NCBI:txid3085328

Radius of gyration: 16.74 Å; chains: 1; bounding box: 46×25×46 Å

Foldseek 3Di:
DPPPVVVVVVVVVVLVVPPQVQLVVLLVVLVVCVVVCQLVDLVSLVVSLVVLVVCVVVSSHDPVSSVVSNVVSVVSNVVNVVVPPD